Protein AF-A0A4Y8W817-F1 (afdb_monomer_lite)

Organism: NCBI:txid2499078

Sequence (64 aa):
ARAAIRARCHYVNKKWLGGLLTNWSTTEMRLQKFRDLRMEQKTGGIHRLPKGDAARLKRQLFHS

Structure (mmCIF, N/CA/C/O backbone):
data_AF-A0A4Y8W817-F1
#
_entry.id   AF-A0A4Y8W817-F1
#
loop_
_atom_site.group_PDB
_atom_site.id
_atom_site.type_symbol
_atom_site.label_atom_id
_atom_site.label_alt_id
_atom_site.label_comp_id
_atom_site.label_asym_id
_atom_site.label_entity_id
_atom_site.label_seq_id
_atom_site.pdbx_PDB_ins_code
_atom_site.Cartn_x
_atom_site.Cartn_y
_atom_site.Cartn_z
_atom_site.occupancy
_atom_site.B_iso_or_equiv
_atom_site.auth_seq_id
_atom_site.auth_comp_id
_atom_site.auth_asym_id
_atom_site.auth_atom_id
_atom_site.pdbx_PDB_model_num
ATOM 1 N N . ALA A 1 1 ? -8.550 -2.795 -15.774 1.00 81.69 1 ALA A N 1
ATOM 2 C CA . ALA A 1 1 ? -8.728 -3.978 -14.896 1.00 81.69 1 ALA A CA 1
ATOM 3 C C . ALA A 1 1 ? -9.235 -5.218 -15.642 1.00 81.69 1 ALA A C 1
ATOM 5 O O . ALA A 1 1 ? -8.590 -6.253 -15.563 1.00 81.69 1 ALA A O 1
ATOM 6 N N . ARG A 1 2 ? -10.358 -5.145 -16.382 1.00 87.00 2 ARG A N 1
ATOM 7 C CA . ARG A 1 2 ? -11.021 -6.319 -16.994 1.00 87.00 2 ARG A CA 1
ATOM 8 C C . ARG A 1 2 ? -10.111 -7.192 -17.874 1.00 87.00 2 ARG A C 1
ATOM 10 O O . ARG A 1 2 ? -10.183 -8.410 -17.773 1.00 87.00 2 ARG A O 1
ATOM 17 N N . ALA A 1 3 ? -9.238 -6.585 -18.683 1.00 90.25 3 ALA A N 1
ATOM 18 C CA . ALA A 1 3 ? -8.269 -7.315 -19.507 1.00 90.25 3 ALA A CA 1
ATOM 19 C C . ALA A 1 3 ? -7.274 -8.130 -18.658 1.00 90.25 3 ALA A C 1
ATOM 21 O O . ALA A 1 3 ? -7.133 -9.330 -18.860 1.00 90.25 3 ALA A O 1
ATOM 22 N N . ALA A 1 4 ? -6.670 -7.507 -17.643 1.00 90.88 4 ALA A N 1
ATOM 23 C CA . ALA A 1 4 ? -5.716 -8.165 -16.752 1.00 90.88 4 ALA A CA 1
ATOM 24 C C . ALA A 1 4 ? -6.356 -9.270 -15.896 1.00 90.88 4 ALA A C 1
ATOM 26 O O . ALA A 1 4 ? -5.754 -10.321 -15.723 1.00 90.88 4 ALA A O 1
ATOM 27 N N . ILE A 1 5 ? -7.596 -9.080 -15.424 1.00 91.19 5 ILE A N 1
ATOM 28 C CA . ILE A 1 5 ? -8.336 -10.120 -14.685 1.00 91.19 5 ILE A CA 1
ATOM 29 C C . ILE A 1 5 ? -8.557 -11.352 -15.570 1.00 91.19 5 ILE A C 1
ATOM 31 O O . ILE A 1 5 ? -8.304 -12.472 -15.133 1.00 91.19 5 ILE A O 1
ATOM 35 N N . ARG A 1 6 ? -8.985 -11.153 -16.826 1.00 94.06 6 ARG A N 1
ATOM 36 C CA . ARG A 1 6 ? -9.177 -12.250 -17.791 1.00 94.06 6 ARG A CA 1
ATOM 37 C C . ARG A 1 6 ? -7.865 -12.969 -18.113 1.00 94.06 6 ARG A C 1
ATOM 39 O O . ARG A 1 6 ? -7.871 -14.186 -18.237 1.00 94.06 6 ARG A O 1
ATOM 46 N N . ALA A 1 7 ? -6.766 -12.224 -18.207 1.00 93.69 7 ALA A N 1
ATOM 47 C CA . ALA A 1 7 ? -5.432 -12.754 -18.480 1.00 93.69 7 ALA A CA 1
ATOM 48 C C . ALA A 1 7 ? -4.695 -13.285 -17.232 1.00 93.69 7 ALA A C 1
ATOM 50 O O . ALA A 1 7 ? -3.588 -13.793 -17.357 1.00 93.69 7 ALA A O 1
ATOM 51 N N . ARG A 1 8 ? -5.288 -13.174 -16.031 1.00 91.12 8 ARG A N 1
ATOM 52 C CA . ARG A 1 8 ? -4.657 -13.502 -14.736 1.00 91.12 8 ARG A CA 1
ATOM 53 C C . ARG A 1 8 ? -3.339 -12.751 -14.471 1.00 91.12 8 ARG A C 1
ATOM 55 O O . ARG A 1 8 ? -2.459 -13.262 -13.787 1.00 91.12 8 ARG A O 1
ATOM 62 N N . CYS A 1 9 ? -3.219 -11.521 -14.965 1.00 90.19 9 CYS A N 1
AT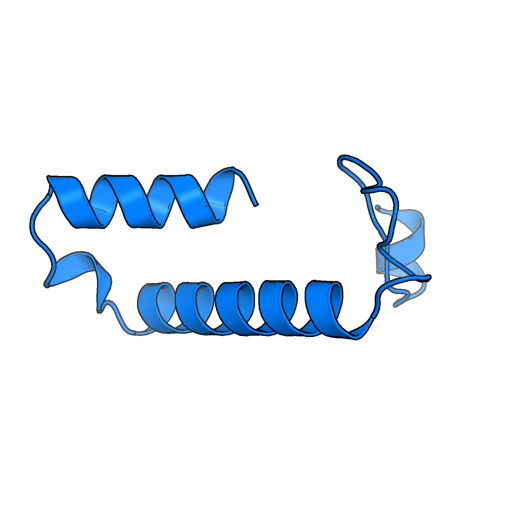OM 63 C CA . CYS A 1 9 ? -2.054 -10.664 -14.742 1.00 90.19 9 CYS A CA 1
ATOM 64 C C . CYS A 1 9 ? -2.288 -9.659 -13.604 1.00 90.19 9 CYS A C 1
ATOM 66 O O . CYS A 1 9 ? -3.414 -9.213 -13.357 1.00 90.19 9 CYS A O 1
ATOM 68 N N . HIS A 1 10 ? -1.203 -9.240 -12.950 1.00 86.44 10 HIS A N 1
ATOM 69 C CA . HIS A 1 10 ? -1.229 -8.112 -12.018 1.00 86.44 10 HIS A CA 1
ATOM 70 C C . HIS A 1 10 ? -1.468 -6.795 -12.770 1.00 86.44 10 HIS A 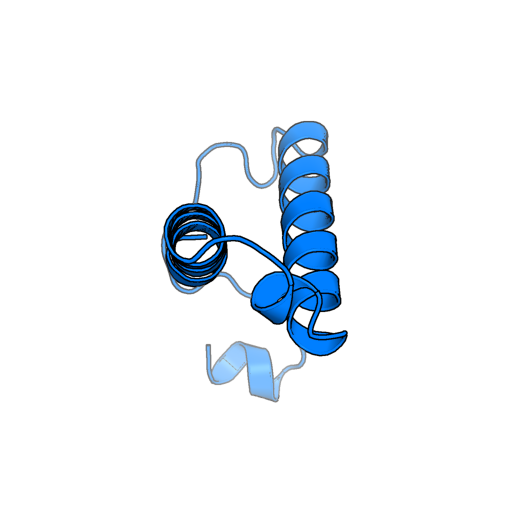C 1
ATOM 72 O O . HIS A 1 10 ? -0.998 -6.614 -13.891 1.00 86.44 10 HIS A O 1
ATOM 78 N N . TYR A 1 11 ? -2.215 -5.869 -12.165 1.00 88.00 11 TYR A N 1
ATOM 79 C CA . TYR A 1 11 ? -2.511 -4.570 -12.768 1.00 88.00 11 TYR A CA 1
ATOM 80 C C . TYR A 1 11 ? -2.646 -3.472 -11.715 1.00 88.00 11 TYR A C 1
ATOM 82 O O . TYR A 1 11 ? -3.030 -3.728 -10.575 1.00 88.00 11 TYR A O 1
ATOM 90 N N . VAL A 1 12 ? -2.403 -2.234 -12.140 1.00 85.12 12 VAL A N 1
ATOM 91 C CA . VAL A 1 12 ? -2.649 -1.013 -11.365 1.00 85.12 12 VAL A CA 1
ATOM 92 C C . VAL A 1 12 ? -3.758 -0.235 -12.075 1.00 85.12 12 VAL A C 1
ATOM 94 O O . VAL A 1 12 ? -3.678 -0.016 -13.280 1.00 85.12 12 VAL A O 1
ATOM 97 N N . ASN A 1 13 ? -4.835 0.121 -11.368 1.00 81.50 13 ASN A N 1
ATOM 98 C CA . ASN A 1 13 ? -6.001 0.823 -11.940 1.00 81.50 13 ASN A CA 1
ATOM 99 C C . ASN A 1 13 ? -6.288 2.199 -11.325 1.00 81.50 13 ASN A C 1
ATOM 101 O O . ASN A 1 13 ? -7.079 2.945 -11.894 1.00 81.50 13 ASN A O 1
ATOM 105 N N . LYS A 1 14 ? -5.704 2.507 -10.163 1.00 80.62 14 LYS A N 1
ATOM 106 C CA . LYS A 1 14 ? -5.789 3.821 -9.523 1.00 80.62 14 LYS A CA 1
ATOM 107 C C . LYS A 1 14 ? -4.588 4.664 -9.975 1.00 80.62 14 LYS A C 1
ATOM 109 O O . LYS A 1 14 ? -4.322 4.795 -11.164 1.00 80.62 14 LYS A O 1
ATOM 114 N N . LYS A 1 15 ? -3.833 5.217 -9.029 1.00 84.44 15 LYS A N 1
ATOM 115 C CA . LYS A 1 15 ? -2.662 6.050 -9.286 1.00 84.44 15 LYS A CA 1
ATOM 116 C C . LYS A 1 15 ? -1.397 5.199 -9.374 1.00 84.44 15 LYS A C 1
ATOM 118 O O . LYS A 1 15 ? -1.128 4.398 -8.483 1.00 84.44 15 LYS A O 1
ATOM 123 N N . TRP A 1 16 ? -0.593 5.433 -10.408 1.00 84.38 16 TRP A N 1
ATOM 124 C CA . TRP A 1 16 ? 0.784 4.955 -10.437 1.00 84.38 16 TRP A CA 1
ATOM 125 C C . TRP A 1 16 ? 1.632 5.830 -9.513 1.00 84.38 16 TRP A C 1
ATOM 127 O O . TRP A 1 16 ? 1.761 7.036 -9.725 1.00 84.38 16 TRP A O 1
ATOM 137 N N . LEU A 1 17 ? 2.174 5.243 -8.450 1.00 83.25 17 LEU A N 1
ATOM 138 C CA . LEU A 1 17 ? 3.096 5.936 -7.561 1.00 83.25 17 LEU A CA 1
ATOM 139 C C . LEU A 1 17 ? 4.503 5.853 -8.166 1.00 83.25 17 LEU A C 1
ATOM 141 O O . LEU A 1 17 ? 5.002 4.766 -8.459 1.00 83.25 17 LEU A O 1
ATOM 145 N N . GLY A 1 18 ? 5.145 7.005 -8.369 1.00 84.44 18 GLY A N 1
ATOM 146 C CA . GLY A 1 18 ? 6.561 7.040 -8.732 1.00 84.44 18 GLY A CA 1
ATOM 147 C C . GLY A 1 18 ? 7.364 6.258 -7.691 1.00 84.44 18 GLY A C 1
ATOM 148 O O . GLY A 1 18 ? 7.162 6.454 -6.494 1.00 84.44 18 GLY A O 1
ATOM 149 N N . GLY A 1 19 ? 8.203 5.322 -8.135 1.00 87.50 19 GLY A N 1
ATOM 150 C CA . GLY A 1 19 ? 8.910 4.409 -7.233 1.00 87.50 19 GLY A CA 1
ATOM 151 C C . GLY A 1 19 ? 8.316 3.005 -7.100 1.00 87.50 19 GLY A C 1
ATOM 152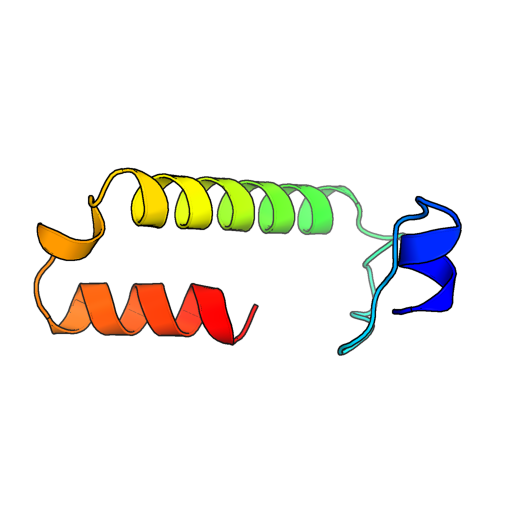 O O . GLY A 1 19 ? 8.953 2.174 -6.469 1.00 87.50 19 GLY A O 1
ATOM 153 N N . LEU A 1 20 ? 7.157 2.693 -7.699 1.00 85.69 20 LEU A N 1
ATOM 154 C CA . LEU A 1 20 ? 6.541 1.354 -7.578 1.00 85.69 20 LEU A CA 1
ATOM 155 C C . LEU A 1 20 ? 7.457 0.198 -8.008 1.00 85.69 20 LEU A C 1
ATOM 157 O O . LEU A 1 20 ? 7.418 -0.869 -7.406 1.00 85.69 20 LEU A O 1
ATOM 161 N N . LEU A 1 21 ? 8.268 0.407 -9.049 1.00 86.81 21 LEU A N 1
ATOM 162 C CA . LEU A 1 21 ? 9.207 -0.600 -9.559 1.00 86.81 21 LEU A CA 1
ATOM 163 C C . LEU A 1 21 ? 10.662 -0.290 -9.189 1.00 86.81 21 LEU A C 1
ATOM 165 O O . LEU A 1 21 ? 11.460 -1.204 -9.031 1.00 86.81 21 LEU A O 1
ATOM 169 N N . THR A 1 22 ? 11.011 0.990 -9.037 1.00 90.69 22 THR A N 1
ATOM 170 C CA . THR A 1 22 ? 12.389 1.430 -8.760 1.00 90.69 22 THR A CA 1
ATOM 171 C C . THR A 1 22 ? 12.721 1.475 -7.268 1.00 90.69 22 THR A C 1
ATOM 173 O O . THR A 1 22 ? 13.890 1.443 -6.904 1.00 90.69 22 THR A O 1
ATOM 176 N N . ASN A 1 23 ? 11.711 1.510 -6.396 1.00 89.25 23 ASN A N 1
ATOM 177 C CA . ASN A 1 23 ? 11.845 1.409 -4.945 1.00 89.25 23 ASN A CA 1
ATOM 178 C C . ASN A 1 23 ? 10.989 0.236 -4.439 1.00 89.25 23 ASN A C 1
ATOM 180 O O . ASN A 1 23 ? 9.908 0.401 -3.857 1.00 89.25 23 ASN A O 1
ATOM 184 N N . TRP A 1 24 ? 11.475 -0.977 -4.717 1.00 88.88 24 TRP A N 1
ATOM 185 C CA . TRP A 1 24 ? 10.769 -2.207 -4.367 1.00 88.88 24 TRP A CA 1
ATOM 186 C C . TRP A 1 24 ? 10.641 -2.400 -2.855 1.00 88.88 24 TRP A C 1
ATOM 188 O O . TRP A 1 24 ? 9.559 -2.741 -2.395 1.00 88.88 24 TRP A O 1
ATOM 198 N N . SER A 1 25 ? 11.678 -2.094 -2.066 1.00 91.56 25 SER A N 1
ATOM 199 C CA . SER A 1 25 ? 11.649 -2.261 -0.603 1.00 91.56 25 SER A CA 1
ATOM 200 C C . SER A 1 25 ? 10.512 -1.469 0.055 1.00 91.56 25 SER A C 1
ATOM 202 O O . SER A 1 25 ? 9.774 -1.986 0.894 1.00 91.56 25 SER A O 1
ATOM 204 N N . THR A 1 26 ? 10.290 -0.226 -0.382 1.00 89.00 26 THR A N 1
ATOM 205 C CA . THR A 1 26 ? 9.170 0.590 0.114 1.00 89.00 26 THR A CA 1
ATOM 206 C C . THR A 1 26 ? 7.822 0.050 -0.365 1.00 89.00 26 THR A C 1
ATOM 208 O O . THR A 1 26 ? 6.837 0.083 0.378 1.00 89.00 26 THR A O 1
ATOM 211 N N . THR A 1 27 ? 7.760 -0.438 -1.604 1.00 89.25 27 THR A N 1
ATOM 212 C CA . THR A 1 27 ? 6.537 -1.005 -2.192 1.00 89.25 27 THR A CA 1
ATOM 213 C C . THR A 1 27 ? 6.127 -2.299 -1.493 1.00 89.25 27 THR A C 1
ATOM 215 O O . THR A 1 27 ? 4.956 -2.467 -1.149 1.00 89.25 27 THR A O 1
ATOM 218 N N . GLU A 1 28 ? 7.087 -3.169 -1.201 1.00 90.12 28 GLU A N 1
ATOM 219 C CA . GLU A 1 28 ? 6.895 -4.412 -0.463 1.00 90.12 28 GLU A CA 1
ATOM 220 C C . GLU A 1 28 ? 6.402 -4.146 0.960 1.00 90.12 28 GLU A C 1
ATOM 222 O O . GLU A 1 28 ? 5.382 -4.704 1.363 1.00 90.12 28 GLU A O 1
ATOM 227 N N . MET A 1 29 ? 7.030 -3.214 1.687 1.00 91.44 29 MET A N 1
ATOM 228 C CA . MET A 1 29 ? 6.578 -2.819 3.027 1.00 91.44 29 MET A CA 1
ATOM 229 C C . MET A 1 29 ? 5.124 -2.319 3.017 1.00 91.44 29 MET A C 1
ATOM 231 O O . MET A 1 29 ? 4.326 -2.666 3.892 1.00 91.44 29 MET A O 1
ATOM 235 N N . ARG A 1 30 ? 4.744 -1.517 2.014 1.00 88.62 30 ARG A N 1
ATOM 236 C CA . ARG A 1 30 ? 3.357 -1.045 1.854 1.00 88.62 30 ARG A CA 1
ATOM 237 C C . ARG A 1 30 ? 2.400 -2.195 1.552 1.00 88.62 30 ARG A C 1
ATOM 239 O O . ARG A 1 30 ? 1.301 -2.223 2.107 1.00 88.62 30 ARG A O 1
ATOM 246 N N . LEU A 1 31 ? 2.810 -3.143 0.710 1.00 89.50 31 LEU A N 1
ATOM 247 C CA . LEU A 1 31 ? 2.016 -4.325 0.388 1.00 89.50 31 LEU A CA 1
ATOM 248 C C . LEU A 1 31 ? 1.824 -5.225 1.613 1.00 89.50 31 LEU A C 1
ATOM 250 O O . LEU A 1 31 ? 0.714 -5.711 1.831 1.00 89.50 31 LEU A O 1
ATOM 254 N N . GLN A 1 32 ? 2.865 -5.414 2.425 1.00 91.75 32 GLN A N 1
ATOM 255 C CA . GLN A 1 32 ? 2.786 -6.186 3.663 1.00 91.75 32 GLN A CA 1
ATOM 256 C C . GLN A 1 32 ? 1.802 -5.542 4.639 1.00 91.75 32 GLN A C 1
ATOM 258 O O . GLN A 1 32 ? 0.835 -6.183 5.042 1.00 91.75 32 GLN A O 1
ATOM 263 N N . LYS A 1 33 ? 1.942 -4.235 4.889 1.00 89.50 33 LYS A N 1
ATOM 264 C CA . LYS A 1 33 ? 1.003 -3.490 5.736 1.00 89.50 33 LYS A CA 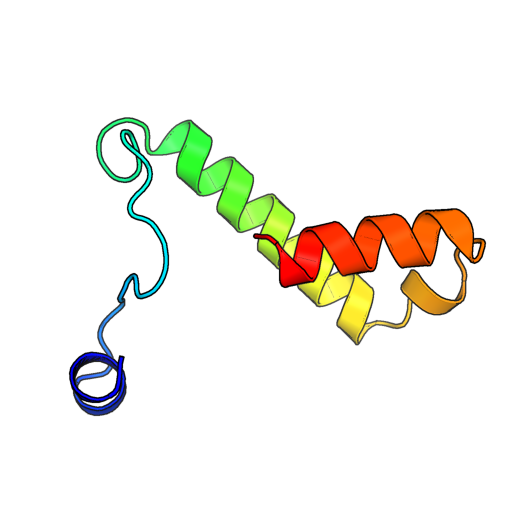1
ATOM 265 C C . LYS A 1 33 ? -0.439 -3.600 5.236 1.00 89.50 33 LYS A C 1
ATOM 267 O O . LYS A 1 33 ? -1.363 -3.764 6.026 1.00 89.50 33 LYS A O 1
ATOM 272 N N . PHE A 1 34 ? -0.651 -3.546 3.921 1.00 88.38 34 PHE A N 1
ATOM 273 C CA . PHE A 1 34 ? -1.979 -3.736 3.337 1.00 88.38 34 PHE A CA 1
ATOM 274 C C . PHE A 1 34 ? -2.536 -5.150 3.577 1.00 88.38 34 PHE A C 1
ATOM 276 O O . PHE A 1 34 ? -3.725 -5.303 3.867 1.00 88.38 34 PHE A O 1
ATOM 283 N N . ARG A 1 35 ? -1.697 -6.189 3.476 1.00 89.69 35 ARG A N 1
ATOM 284 C CA . ARG A 1 35 ? -2.088 -7.575 3.780 1.00 89.69 35 ARG A CA 1
ATOM 285 C C . ARG A 1 35 ? -2.481 -7.733 5.246 1.00 89.69 35 ARG A C 1
ATOM 287 O O . ARG A 1 35 ? -3.535 -8.312 5.505 1.00 89.69 35 ARG A O 1
ATOM 294 N N . ASP A 1 36 ? -1.702 -7.169 6.161 1.00 89.44 36 ASP A N 1
ATOM 295 C CA . ASP A 1 36 ? -1.957 -7.245 7.604 1.00 89.44 36 ASP A CA 1
ATOM 296 C C . ASP A 1 36 ? -3.292 -6.581 7.962 1.00 89.44 36 ASP A C 1
ATOM 298 O O . ASP A 1 36 ? -4.148 -7.200 8.595 1.00 89.44 36 ASP A O 1
ATOM 302 N N . LEU A 1 37 ? -3.545 -5.377 7.436 1.00 87.31 37 LEU A N 1
ATOM 303 C CA . LEU A 1 37 ? -4.818 -4.669 7.617 1.00 87.31 37 LEU A CA 1
ATOM 304 C C . LEU A 1 37 ? -6.015 -5.464 7.072 1.00 87.31 37 LEU A C 1
ATOM 306 O O . LEU A 1 37 ? -7.098 -5.474 7.662 1.00 87.31 37 LEU A O 1
ATOM 310 N N . ARG A 1 38 ? -5.838 -6.150 5.936 1.00 87.25 38 ARG A N 1
ATOM 311 C CA . ARG A 1 38 ? -6.883 -6.996 5.345 1.00 87.25 38 ARG A CA 1
ATOM 312 C C . ARG A 1 38 ? -7.158 -8.237 6.193 1.00 87.25 38 ARG A C 1
ATOM 314 O O . ARG A 1 38 ? -8.304 -8.680 6.257 1.00 87.25 38 ARG A O 1
ATOM 321 N N . MET A 1 39 ? -6.130 -8.799 6.823 1.00 88.81 39 MET A N 1
ATOM 322 C CA . MET A 1 39 ? -6.274 -9.910 7.764 1.00 88.81 39 MET A CA 1
ATOM 323 C C . MET A 1 39 ? -6.983 -9.457 9.038 1.00 88.81 39 MET A C 1
ATOM 325 O O . MET A 1 39 ? -7.947 -10.096 9.448 1.00 88.81 39 MET A O 1
ATOM 329 N N . GLU A 1 40 ? -6.598 -8.317 9.605 1.00 84.56 40 GLU A N 1
ATOM 330 C CA . GLU A 1 40 ? -7.238 -7.749 10.796 1.00 84.56 40 GLU A CA 1
ATOM 331 C C . GLU A 1 40 ? -8.730 -7.451 10.570 1.00 84.56 40 GLU A C 1
ATOM 333 O O . GLU A 1 40 ? -9.566 -7.712 11.441 1.00 84.56 40 GLU A O 1
ATOM 338 N N . GLN A 1 41 ? -9.085 -6.995 9.362 1.00 84.62 41 GLN A N 1
ATOM 339 C CA . GLN A 1 41 ? -10.477 -6.856 8.929 1.00 84.62 41 GLN A CA 1
ATOM 340 C C . GLN A 1 41 ? -11.221 -8.193 8.902 1.00 84.62 41 GLN A C 1
ATOM 342 O O . GLN A 1 41 ? -12.331 -8.277 9.426 1.00 84.62 41 GLN A O 1
ATOM 347 N N . LYS A 1 42 ? -10.633 -9.229 8.294 1.00 85.31 42 LYS A N 1
ATOM 348 C CA . LYS A 1 42 ? -11.262 -10.555 8.171 1.00 85.31 42 LYS A CA 1
ATOM 349 C C . LYS A 1 42 ? -11.454 -11.241 9.520 1.00 85.31 42 LYS A C 1
ATOM 351 O O . LYS A 1 42 ? -12.491 -11.852 9.741 1.00 85.31 42 LYS A O 1
ATOM 356 N N . THR A 1 43 ? -10.480 -11.118 10.416 1.00 85.62 43 THR A N 1
ATOM 357 C CA . THR A 1 43 ? -10.508 -11.733 11.752 1.00 85.62 43 THR A CA 1
ATOM 358 C C . THR A 1 43 ? -11.437 -10.981 12.719 1.00 85.62 43 THR A C 1
ATOM 360 O O . THR A 1 43 ? -11.626 -11.400 13.857 1.00 85.62 43 THR A O 1
ATOM 363 N N . GLY A 1 44 ? -12.040 -9.861 12.297 1.00 79.00 44 GLY A N 1
ATOM 364 C CA . GLY A 1 44 ? -12.935 -9.064 13.139 1.00 79.00 44 GLY A CA 1
ATOM 365 C C . GLY A 1 44 ? -12.210 -8.273 14.234 1.00 79.00 44 GLY A C 1
ATOM 366 O O . GLY A 1 44 ? -12.863 -7.743 15.131 1.00 79.00 44 GLY A O 1
ATOM 367 N N . GLY A 1 45 ? -10.878 -8.144 14.157 1.00 79.00 45 GLY A N 1
ATOM 368 C CA . GLY A 1 45 ? -10.074 -7.377 15.118 1.00 79.00 45 GLY A CA 1
ATOM 369 C C . GLY A 1 45 ? -10.51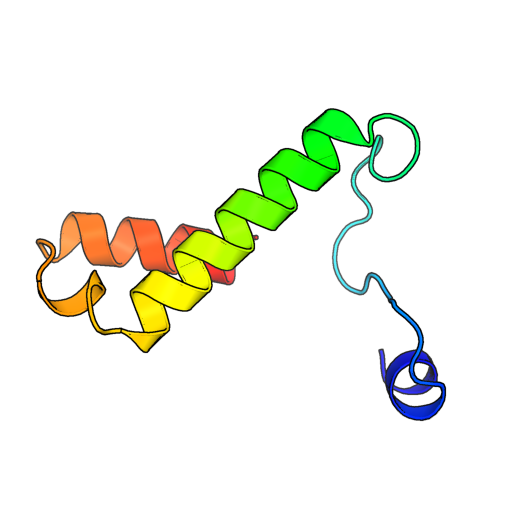3 -5.913 15.201 1.00 79.00 45 GLY A C 1
ATOM 370 O O . GLY A 1 45 ? -10.586 -5.338 16.283 1.00 79.00 45 GLY A O 1
ATOM 371 N N . ILE A 1 46 ? -10.974 -5.363 14.074 1.00 77.50 46 ILE A N 1
ATOM 372 C CA . ILE A 1 46 ? -11.503 -3.995 13.966 1.00 77.50 46 ILE A CA 1
ATOM 373 C C . ILE A 1 46 ? -12.708 -3.760 14.890 1.00 77.50 46 ILE A C 1
ATOM 375 O O . ILE A 1 46 ? -12.932 -2.636 15.330 1.00 77.50 46 ILE A O 1
ATOM 379 N N . HIS A 1 47 ? -13.494 -4.796 15.201 1.00 76.81 47 HIS A N 1
ATOM 380 C CA . HIS A 1 47 ? -14.682 -4.661 16.052 1.00 76.81 47 HIS A CA 1
ATOM 381 C C . HIS A 1 47 ? -14.329 -4.535 17.538 1.00 76.81 47 HIS A C 1
ATOM 383 O O . HIS A 1 47 ? -15.168 -4.110 18.327 1.00 76.81 47 HIS A O 1
ATOM 389 N N . ARG A 1 48 ? -13.093 -4.888 17.916 1.00 83.44 48 ARG A N 1
ATOM 390 C CA . ARG A 1 48 ? -12.571 -4.749 19.282 1.00 83.44 48 ARG A CA 1
ATOM 391 C C . ARG A 1 48 ? -11.925 -3.383 19.528 1.00 83.44 48 ARG A C 1
ATOM 393 O O . ARG A 1 48 ? -11.619 -3.060 20.670 1.00 83.44 48 ARG A O 1
ATOM 400 N N . LEU A 1 49 ? -11.713 -2.590 18.475 1.00 83.94 49 LEU A N 1
ATOM 401 C CA . LEU A 1 49 ? -11.116 -1.261 18.569 1.00 83.94 49 LEU A CA 1
ATOM 402 C C . LEU A 1 49 ? -12.171 -0.191 18.897 1.00 83.94 49 LEU A C 1
ATOM 404 O O . LEU A 1 49 ? -13.319 -0.291 18.449 1.00 83.94 49 LEU A O 1
ATOM 408 N N . PRO A 1 50 ? -11.789 0.888 19.606 1.00 88.62 50 PRO A N 1
ATOM 409 C CA . PRO A 1 50 ? -12.633 2.067 19.758 1.00 88.62 50 PRO A CA 1
ATOM 410 C C . PRO A 1 50 ? -13.095 2.612 18.398 1.00 88.62 50 PRO A C 1
ATOM 412 O O . PRO A 1 50 ? -12.367 2.551 17.403 1.00 88.62 50 PRO A O 1
ATOM 415 N N . LYS A 1 51 ? -14.295 3.211 18.345 1.00 85.44 51 LYS A N 1
ATOM 416 C CA . LYS A 1 51 ? -14.914 3.695 17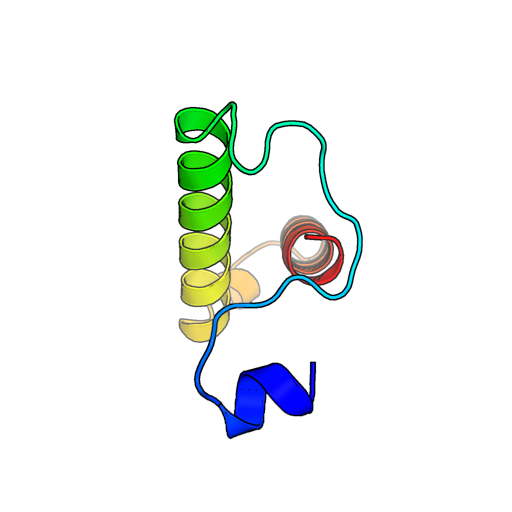.090 1.00 85.44 51 LYS A CA 1
ATOM 417 C C . LYS A 1 51 ? -13.988 4.603 16.263 1.00 85.44 51 LYS A C 1
ATOM 419 O O . LYS A 1 51 ? -14.005 4.524 15.035 1.00 85.44 51 LYS A O 1
ATOM 424 N N . GLY A 1 52 ? -13.181 5.439 16.921 1.00 87.69 52 GLY A N 1
ATOM 425 C CA . GLY A 1 52 ? -12.214 6.327 16.265 1.00 87.69 52 GLY A CA 1
ATOM 426 C C . GLY A 1 52 ? -11.088 5.571 15.554 1.00 87.69 52 GLY A C 1
ATOM 427 O O . GLY A 1 52 ? -10.819 5.822 14.377 1.00 87.69 52 GLY A O 1
ATOM 428 N N . ASP A 1 53 ? -10.485 4.593 16.228 1.00 85.19 53 ASP A N 1
ATOM 429 C CA . ASP A 1 53 ? -9.414 3.769 15.663 1.00 85.19 53 ASP A CA 1
ATOM 430 C C . ASP A 1 53 ? -9.922 2.865 14.544 1.00 85.19 53 ASP A C 1
ATOM 432 O O . ASP A 1 53 ? -9.310 2.799 13.475 1.00 85.19 53 ASP A O 1
ATOM 436 N N . ALA A 1 54 ? -11.101 2.267 14.727 1.00 86.69 54 ALA A N 1
ATOM 437 C CA . ALA A 1 54 ? -11.769 1.501 13.682 1.00 86.69 54 ALA A CA 1
ATOM 438 C C . ALA A 1 54 ? -12.043 2.355 12.429 1.00 86.69 54 ALA A C 1
ATOM 440 O O . ALA A 1 54 ? -11.856 1.890 11.301 1.00 86.69 54 ALA A O 1
ATOM 441 N N . ALA A 1 55 ? -12.456 3.618 12.595 1.00 87.38 55 ALA A N 1
ATOM 442 C CA . ALA A 1 55 ? -12.671 4.534 11.477 1.00 87.38 55 ALA A CA 1
ATOM 443 C C . ALA A 1 55 ? -11.358 4.884 10.756 1.00 87.38 55 ALA A C 1
ATOM 445 O O . ALA A 1 55 ? -11.323 4.896 9.522 1.00 87.38 55 ALA A O 1
ATOM 446 N N . ARG A 1 56 ? -10.269 5.120 11.498 1.00 86.69 56 ARG A N 1
ATOM 447 C CA . ARG A 1 56 ? -8.936 5.376 10.927 1.00 86.69 56 ARG A CA 1
ATOM 448 C C . ARG A 1 56 ? -8.428 4.180 10.121 1.00 86.69 56 ARG A C 1
ATOM 450 O O . ARG A 1 56 ? -7.954 4.363 8.999 1.00 86.69 56 ARG A O 1
ATOM 457 N N . LEU A 1 57 ? -8.585 2.971 10.653 1.00 84.75 57 LEU A N 1
ATOM 458 C CA . LEU A 1 57 ? -8.171 1.733 9.993 1.00 84.75 57 LEU A CA 1
ATOM 459 C C . LEU A 1 57 ? -8.966 1.485 8.703 1.00 84.75 57 LEU A C 1
ATOM 461 O O . LEU A 1 57 ? -8.396 1.194 7.651 1.00 84.75 57 LEU A O 1
ATOM 465 N N . LYS A 1 58 ? -10.288 1.703 8.748 1.00 85.00 58 LYS A N 1
ATOM 466 C CA . LYS A 1 58 ? -11.149 1.644 7.557 1.00 85.00 58 LYS A CA 1
ATOM 467 C C . LYS A 1 58 ? -10.702 2.653 6.501 1.00 85.00 58 LYS A C 1
ATOM 469 O O . LYS A 1 58 ? -10.575 2.284 5.338 1.00 85.00 58 LYS A O 1
ATOM 474 N N . ARG A 1 59 ? -10.405 3.902 6.882 1.00 86.94 59 ARG A N 1
ATOM 475 C CA . ARG A 1 59 ? -9.881 4.905 5.938 1.00 86.94 59 ARG A CA 1
ATOM 476 C C . ARG A 1 59 ? -8.597 4.423 5.270 1.00 86.94 59 ARG A C 1
ATOM 478 O O . ARG A 1 59 ? -8.511 4.518 4.053 1.00 86.94 59 ARG A O 1
ATOM 485 N N . GLN A 1 60 ? -7.653 3.854 6.023 1.00 84.31 60 GLN A N 1
ATOM 486 C CA . GLN A 1 60 ? -6.427 3.293 5.446 1.00 84.31 60 GLN A CA 1
ATOM 487 C C . GLN A 1 60 ? -6.719 2.177 4.433 1.00 84.31 60 GLN A C 1
ATOM 489 O O . GLN A 1 60 ? -6.117 2.177 3.365 1.00 84.31 60 GLN A O 1
ATOM 494 N N . LEU A 1 61 ? -7.682 1.290 4.694 1.00 80.94 61 LEU A N 1
ATOM 495 C CA . LEU A 1 61 ? -8.077 0.237 3.747 1.00 80.94 61 LEU A CA 1
ATOM 496 C C . LEU A 1 61 ? -8.707 0.772 2.450 1.00 80.94 61 LEU A C 1
ATOM 498 O O . LEU A 1 61 ? -8.458 0.216 1.383 1.00 80.94 61 LEU A O 1
ATOM 502 N N . PHE A 1 62 ? -9.521 1.829 2.524 1.00 76.50 62 PHE A N 1
ATOM 503 C CA . PHE A 1 62 ? -10.219 2.373 1.349 1.00 76.50 62 PHE A CA 1
ATOM 504 C C . PHE A 1 62 ? -9.369 3.355 0.528 1.00 76.50 62 PHE A C 1
ATOM 506 O O . PHE A 1 62 ? -9.524 3.419 -0.696 1.00 76.50 62 PHE A O 1
ATOM 513 N N . HIS A 1 63 ? -8.489 4.118 1.185 1.00 70.00 63 HIS A N 1
ATOM 514 C CA . HIS A 1 63 ? -7.616 5.097 0.526 1.00 70.00 63 HIS A CA 1
ATOM 515 C C . HIS A 1 63 ? -6.301 4.514 -0.002 1.00 70.00 63 HIS A C 1
ATOM 517 O O . HIS A 1 63 ? -5.661 5.181 -0.815 1.00 70.00 63 HIS A O 1
ATOM 523 N N . SER A 1 64 ? -5.907 3.310 0.432 1.00 60.28 64 SER A N 1
ATOM 524 C CA . SER A 1 64 ? -4.741 2.613 -0.132 1.00 60.28 64 SER A CA 1
ATOM 525 C C . SER A 1 64 ? -4.990 2.080 -1.548 1.00 60.28 64 SER A C 1
ATOM 527 O O . SER A 1 64 ? -6.165 1.899 -1.973 1.00 60.28 64 SER A O 1
#

Secondary structure (DSSP, 8-state):
-HHHHHHT-----S---TTTTT-HHHHHHHHHHHHHHHHHHHTTGGGGS-HHHHHHHHHHHHH-

InterPro domains:
  IPR001865 Small ribosomal subunit protein uS2 [PF00318] (2-60)
  IPR023591 Small ribosomal subunit protein uS2, flavodoxin-like domain superfamily [SSF52313] (2-62)

Radius of gyration: 14.56 Å; chains: 1; bounding box: 27×20×39 Å

pLDDT: mean 85.86, std 5.44, range [60.28, 94.06]

Foldseek 3Di:
DVVCVVVVHDDDDDDDDPCCPVVVVVVVVLVVVLVVLVVCVVVCVLVVDDPVVSVVSVCSNVVD